Protein AF-A0A7J5U7M5-F1 (afdb_monomer_lite)

Radius of gyration: 15.61 Å; chains: 1; bounding box: 42×34×42 Å

pLDDT: mean 83.98, std 13.74, range [26.72, 96.62]

Structure (mmCIF, N/CA/C/O backbone):
data_AF-A0A7J5U7M5-F1
#
_entry.id   AF-A0A7J5U7M5-F1
#
loop_
_atom_site.group_PDB
_atom_site.id
_atom_site.type_symbol
_atom_site.label_atom_id
_atom_site.label_alt_id
_atom_site.label_comp_id
_atom_site.label_asym_id
_atom_site.label_entity_id
_atom_site.label_seq_id
_atom_site.pdbx_PDB_ins_code
_atom_site.Cartn_x
_atom_site.Cartn_y
_atom_site.Cartn_z
_atom_site.occupancy
_atom_site.B_iso_or_equiv
_atom_site.auth_seq_id
_atom_site.auth_comp_id
_atom_site.auth_asym_id
_atom_site.auth_atom_id
_atom_site.pdbx_PDB_model_num
ATOM 1 N N . MET A 1 1 ? -22.746 1.533 -3.892 1.00 26.72 1 MET A N 1
ATOM 2 C CA . MET A 1 1 ? -23.040 0.467 -2.914 1.00 26.72 1 MET A CA 1
ATOM 3 C C . MET A 1 1 ? -21.721 0.067 -2.278 1.00 26.72 1 MET A C 1
ATOM 5 O O . MET A 1 1 ? -20.844 -0.378 -3.001 1.00 26.72 1 MET A O 1
ATOM 9 N N . VAL A 1 2 ? -21.538 0.340 -0.984 1.00 31.39 2 VAL A N 1
ATOM 10 C CA . VAL A 1 2 ? -20.347 -0.061 -0.217 1.00 31.39 2 VAL A CA 1
ATOM 11 C C . VAL A 1 2 ? -20.746 -1.321 0.535 1.00 31.39 2 VAL A C 1
ATOM 13 O O . VAL A 1 2 ? -21.557 -1.248 1.452 1.00 31.39 2 VAL A O 1
ATOM 16 N N . GLN A 1 3 ? -20.252 -2.476 0.103 1.00 35.88 3 GLN A N 1
ATOM 17 C CA . GLN A 1 3 ? -20.462 -3.739 0.806 1.00 35.88 3 GLN A CA 1
ATOM 18 C C . GLN A 1 3 ? -19.099 -4.398 1.034 1.00 35.88 3 GLN A C 1
ATOM 20 O O . GLN A 1 3 ? -18.807 -5.456 0.500 1.00 35.88 3 GLN A O 1
ATOM 25 N N . GLY A 1 4 ? -18.245 -3.710 1.797 1.00 39.56 4 GLY A N 1
ATOM 26 C CA . GLY A 1 4 ? -17.082 -4.310 2.448 1.00 39.56 4 GLY A CA 1
ATOM 27 C C . GLY A 1 4 ? -17.469 -4.683 3.876 1.00 39.56 4 GLY A C 1
ATOM 28 O O . GLY A 1 4 ? -18.280 -3.981 4.486 1.00 39.56 4 GLY A O 1
ATOM 29 N N . ALA A 1 5 ? -16.938 -5.789 4.404 1.00 53.00 5 ALA A N 1
ATOM 30 C CA . ALA A 1 5 ? -17.128 -6.185 5.802 1.00 53.00 5 ALA A CA 1
ATOM 31 C C . ALA A 1 5 ? -16.950 -4.952 6.705 1.00 53.00 5 ALA A C 1
ATOM 33 O O . ALA A 1 5 ? -15.905 -4.311 6.629 1.00 53.00 5 ALA A O 1
ATOM 34 N N . ALA A 1 6 ? -17.983 -4.604 7.485 1.00 53.69 6 ALA A N 1
ATOM 35 C CA . ALA A 1 6 ? -18.372 -3.238 7.876 1.00 53.69 6 ALA A CA 1
ATOM 36 C C . ALA A 1 6 ? -17.322 -2.327 8.553 1.00 53.69 6 ALA A C 1
ATOM 38 O O . ALA A 1 6 ? -17.649 -1.195 8.886 1.00 53.69 6 ALA A O 1
ATOM 39 N N . ASN A 1 7 ? -16.076 -2.766 8.742 1.00 73.12 7 ASN A N 1
ATOM 40 C CA . ASN A 1 7 ? -15.012 -1.959 9.323 1.00 73.12 7 ASN A CA 1
ATOM 41 C C . ASN A 1 7 ? -13.647 -2.053 8.604 1.00 73.12 7 ASN A C 1
ATOM 43 O O . ASN A 1 7 ? -12.690 -1.473 9.106 1.00 73.12 7 ASN A O 1
ATOM 47 N N . VAL A 1 8 ? -13.515 -2.756 7.468 1.00 85.38 8 VAL A N 1
ATOM 48 C CA . VAL A 1 8 ? -12.270 -2.726 6.670 1.00 85.38 8 VAL A CA 1
ATOM 49 C C . VAL A 1 8 ? -12.327 -1.586 5.662 1.00 85.38 8 VAL A C 1
ATOM 51 O O . VAL A 1 8 ? -13.257 -1.500 4.861 1.00 85.38 8 VAL A O 1
ATOM 54 N N . LEU A 1 9 ? -11.313 -0.723 5.683 1.00 88.25 9 LEU A N 1
ATOM 55 C CA . LEU A 1 9 ? -11.196 0.411 4.772 1.00 88.25 9 LEU A CA 1
ATOM 56 C C . LEU A 1 9 ? -10.079 0.162 3.759 1.00 88.25 9 LEU A C 1
ATOM 58 O O . LEU A 1 9 ? -8.949 -0.129 4.138 1.00 88.25 9 LEU A O 1
ATOM 62 N N . GLN A 1 10 ? -10.373 0.367 2.477 1.00 91.00 10 GLN A N 1
ATOM 63 C CA . GLN A 1 10 ? -9.364 0.452 1.426 1.00 91.00 10 GLN A CA 1
ATOM 64 C C . GLN A 1 10 ? -9.211 1.900 0.965 1.00 91.00 10 GLN A C 1
ATOM 66 O O . GLN A 1 10 ? -10.169 2.525 0.512 1.00 91.00 10 GLN A O 1
ATOM 71 N N . ILE A 1 11 ? -7.986 2.412 1.022 1.00 91.94 11 ILE A N 1
ATOM 72 C CA . ILE A 1 11 ? -7.615 3.709 0.462 1.00 91.94 11 ILE A CA 1
ATOM 73 C C . ILE A 1 11 ? -6.750 3.449 -0.764 1.00 91.94 11 ILE A C 1
ATOM 75 O O . ILE A 1 11 ? -5.694 2.829 -0.652 1.00 91.94 11 ILE A O 1
ATOM 79 N N . THR A 1 12 ? -7.198 3.923 -1.925 1.00 93.94 12 THR A N 1
ATOM 80 C CA . THR A 1 12 ? -6.455 3.789 -3.184 1.00 93.94 12 THR A CA 1
ATOM 81 C C . THR A 1 12 ? -5.871 5.135 -3.583 1.00 93.94 12 THR A C 1
ATOM 83 O O . THR A 1 12 ? -6.588 6.126 -3.704 1.00 93.94 12 THR A O 1
ATOM 86 N N . TYR A 1 13 ? -4.565 5.157 -3.805 1.00 93.88 13 TYR A N 1
ATOM 87 C CA . TYR A 1 13 ? -3.826 6.286 -4.340 1.00 93.88 13 TYR A CA 1
ATOM 88 C C . TYR A 1 13 ? -3.528 6.029 -5.816 1.00 93.88 13 TYR A C 1
ATOM 90 O O . TYR A 1 13 ? -3.154 4.917 -6.197 1.00 93.88 13 TYR A O 1
ATOM 98 N N . SER A 1 14 ? -3.686 7.069 -6.635 1.00 93.25 14 SER A N 1
ATOM 99 C CA . SER A 1 14 ? -3.322 7.053 -8.053 1.00 93.25 14 SER A CA 1
ATOM 100 C C . SER A 1 14 ? -1.818 6.849 -8.255 1.00 93.25 14 SER A C 1
ATOM 102 O O . SER A 1 14 ? -1.042 6.943 -7.301 1.00 93.25 14 SER A O 1
ATOM 104 N N . ALA A 1 15 ? -1.414 6.658 -9.512 1.00 91.81 15 ALA A N 1
ATOM 105 C CA . ALA A 1 15 ? -0.016 6.513 -9.893 1.00 91.81 15 ALA A CA 1
ATOM 106 C C . ALA A 1 15 ? 0.869 7.635 -9.330 1.00 91.81 15 ALA A C 1
ATOM 108 O O . ALA A 1 15 ? 0.512 8.819 -9.413 1.00 91.81 15 ALA A O 1
ATOM 109 N N . ARG A 1 16 ? 2.008 7.256 -8.741 1.00 92.75 16 ARG A N 1
ATOM 110 C CA . ARG A 1 16 ? 2.997 8.172 -8.154 1.00 92.75 16 ARG A CA 1
ATOM 111 C C . ARG A 1 16 ? 4.405 7.578 -8.248 1.00 92.75 16 ARG A C 1
ATOM 113 O O . ARG A 1 16 ? 4.572 6.403 -7.927 1.00 92.75 16 ARG A O 1
ATOM 120 N N . PRO A 1 17 ? 5.422 8.375 -8.609 1.00 91.31 17 PRO A N 1
ATOM 121 C CA . PRO A 1 17 ? 6.804 7.937 -8.519 1.00 91.31 17 PRO A CA 1
ATOM 122 C C . PRO A 1 17 ? 7.298 7.986 -7.069 1.00 91.31 17 PRO A C 1
ATOM 124 O O . PRO A 1 17 ? 6.940 8.881 -6.300 1.00 91.31 17 PRO A O 1
ATOM 127 N N . HIS A 1 18 ? 8.189 7.067 -6.716 1.00 93.25 18 HIS A N 1
ATOM 128 C CA . HIS A 1 18 ? 9.009 7.144 -5.514 1.00 93.25 18 HIS A CA 1
ATOM 129 C C . HIS A 1 18 ? 10.454 7.445 -5.912 1.00 93.25 18 HIS A C 1
ATOM 131 O O . HIS A 1 18 ? 11.110 6.629 -6.556 1.00 93.25 18 HIS A O 1
ATOM 137 N N . THR A 1 19 ? 10.980 8.603 -5.506 1.00 89.94 19 THR A N 1
ATOM 138 C CA . THR A 1 19 ? 12.302 9.099 -5.942 1.00 89.94 19 THR A CA 1
ATOM 139 C C . THR A 1 19 ? 13.469 8.274 -5.397 1.00 89.94 19 THR A C 1
ATOM 141 O O . THR A 1 19 ? 14.536 8.236 -6.003 1.00 89.94 19 THR A O 1
ATOM 144 N N . GLY A 1 20 ? 13.264 7.612 -4.254 1.00 85.00 20 GLY A N 1
ATOM 145 C CA . GLY A 1 20 ? 14.266 6.776 -3.583 1.00 85.00 20 GLY A CA 1
ATOM 146 C C . GLY A 1 20 ? 15.113 7.523 -2.555 1.00 85.00 20 GLY A C 1
ATOM 147 O O . GLY A 1 20 ? 15.751 6.875 -1.731 1.00 85.00 20 GLY A O 1
ATOM 148 N N . ASN A 1 21 ? 15.075 8.858 -2.575 1.00 85.56 21 ASN A N 1
ATOM 149 C CA . ASN A 1 21 ? 15.807 9.722 -1.644 1.00 85.56 21 ASN A CA 1
ATOM 150 C C . ASN A 1 21 ? 14.910 10.306 -0.547 1.00 85.56 21 ASN A C 1
ATOM 152 O O . ASN A 1 21 ? 15.399 10.662 0.520 1.00 85.56 21 ASN A O 1
ATOM 156 N N . GLU A 1 22 ? 13.610 10.406 -0.815 1.00 90.00 22 GLU A N 1
ATOM 157 C CA . GLU A 1 22 ? 12.612 10.947 0.104 1.00 90.00 22 GLU A CA 1
ATOM 158 C C . GLU A 1 22 ? 11.530 9.901 0.364 1.00 90.00 22 GLU A C 1
ATOM 160 O O . GLU A 1 22 ? 11.214 9.094 -0.516 1.00 90.00 22 GLU A O 1
ATOM 165 N N . ASP A 1 23 ? 10.955 9.938 1.564 1.00 93.94 23 ASP A N 1
ATOM 166 C CA . ASP A 1 23 ? 9.819 9.094 1.917 1.00 93.94 23 ASP A CA 1
ATOM 167 C C . ASP A 1 23 ? 8.564 9.591 1.186 1.00 93.94 23 ASP A C 1
ATOM 169 O O . ASP A 1 23 ? 8.196 10.770 1.250 1.00 93.94 23 ASP A O 1
ATOM 173 N N . LEU A 1 24 ? 7.859 8.683 0.513 1.00 94.44 24 LEU A N 1
ATOM 174 C CA . LEU A 1 24 ? 6.606 9.007 -0.153 1.00 94.44 24 LEU A CA 1
ATOM 175 C C . LEU A 1 24 ? 5.484 9.124 0.883 1.00 94.44 24 LEU A C 1
ATOM 177 O O . LEU A 1 24 ? 5.010 8.131 1.438 1.00 94.44 24 LEU A O 1
ATOM 181 N N . ARG A 1 25 ? 5.026 10.357 1.114 1.00 93.62 25 ARG A N 1
ATOM 182 C CA . ARG A 1 25 ? 3.902 10.657 2.006 1.00 93.62 25 ARG A CA 1
ATOM 183 C C . ARG A 1 25 ? 2.555 10.350 1.344 1.00 93.62 25 ARG A C 1
ATOM 185 O O . ARG A 1 25 ? 2.180 10.962 0.342 1.00 93.62 25 ARG A O 1
ATOM 192 N N . LEU A 1 26 ? 1.786 9.473 1.977 1.00 92.75 26 LEU A N 1
ATOM 193 C CA . LEU A 1 26 ? 0.420 9.098 1.626 1.00 92.75 26 LEU A CA 1
ATOM 194 C C . LEU A 1 26 ? -0.540 9.658 2.678 1.00 92.75 26 LEU A C 1
ATOM 196 O O . LEU A 1 26 ? -0.802 9.051 3.716 1.00 92.75 26 LEU A O 1
ATOM 200 N N . THR A 1 27 ? -1.045 10.864 2.422 1.00 89.75 27 THR A N 1
ATOM 201 C CA . THR A 1 27 ? -2.040 11.515 3.285 1.00 89.75 27 THR A CA 1
ATOM 202 C C . THR A 1 27 ? -3.354 10.744 3.234 1.00 89.75 27 THR A C 1
ATOM 204 O O . THR A 1 27 ? -3.830 10.407 2.148 1.00 89.75 27 THR A O 1
ATOM 207 N N . PHE A 1 28 ? -3.963 10.458 4.382 1.00 86.94 28 PHE A N 1
ATOM 208 C CA . PHE A 1 28 ? -5.290 9.847 4.386 1.00 86.94 28 PHE A CA 1
ATOM 209 C C . PHE A 1 28 ? -6.340 10.868 3.918 1.00 86.94 28 PHE A C 1
ATOM 211 O O . PHE A 1 28 ? -6.285 12.028 4.330 1.00 86.94 28 PHE A O 1
ATOM 218 N N . PRO A 1 29 ? -7.283 10.492 3.035 1.00 83.75 29 PRO A N 1
ATOM 219 C CA . PRO A 1 29 ? -8.300 11.425 2.571 1.00 83.75 29 PRO A CA 1
ATOM 220 C C . PRO A 1 29 ? -9.206 11.814 3.739 1.00 83.75 29 PRO A C 1
ATOM 222 O O . PRO A 1 29 ? -9.539 10.967 4.558 1.00 83.75 29 PRO A O 1
ATOM 225 N N . ALA A 1 30 ? -9.667 13.066 3.798 1.00 75.75 30 ALA A N 1
ATOM 226 C CA . ALA A 1 30 ? -10.566 13.518 4.868 1.00 75.75 30 ALA A CA 1
ATOM 227 C C . ALA A 1 30 ? -11.861 12.678 4.960 1.00 75.75 30 ALA A C 1
ATOM 229 O O . ALA A 1 30 ? -12.459 12.558 6.026 1.00 75.75 30 ALA A O 1
ATOM 230 N N . SER A 1 31 ? -12.266 12.055 3.849 1.00 73.00 31 SER A N 1
ATOM 231 C CA . SER A 1 31 ? -13.411 11.149 3.760 1.00 73.00 31 SER A CA 1
ATOM 232 C C . SER A 1 31 ? -13.167 9.746 4.329 1.00 73.00 31 SER A C 1
ATOM 234 O O . SER A 1 31 ? -14.113 8.970 4.393 1.00 73.00 31 SER A O 1
ATOM 236 N N . SER A 1 32 ? -11.935 9.381 4.708 1.00 72.69 32 SER A N 1
ATOM 237 C CA . SER A 1 32 ? -11.645 8.074 5.322 1.00 72.69 32 SER A CA 1
ATOM 238 C C . SER A 1 32 ? -12.189 7.956 6.745 1.00 72.69 32 SER A C 1
ATOM 240 O O . SER A 1 32 ? -12.246 6.850 7.276 1.00 72.69 32 SER A O 1
ATOM 242 N N . SER A 1 33 ? -12.547 9.089 7.366 1.00 68.00 33 SER A N 1
ATOM 243 C CA . SER A 1 33 ? -12.976 9.194 8.765 1.00 68.00 33 SER A CA 1
ATOM 244 C C . SER A 1 33 ? -12.017 8.538 9.766 1.00 68.00 33 SER A C 1
ATOM 246 O O . SER A 1 33 ? -12.433 8.278 10.889 1.00 68.00 33 SER A O 1
ATOM 248 N N . LEU A 1 34 ? -10.751 8.304 9.386 1.00 77.50 34 LEU A N 1
ATOM 249 C CA . LEU A 1 34 ? -9.754 7.672 10.246 1.00 77.50 34 LEU A CA 1
ATOM 250 C C . LEU A 1 34 ? -9.408 8.591 11.419 1.00 77.50 34 LEU A C 1
ATOM 252 O O . LEU A 1 34 ? -8.715 9.598 11.263 1.00 77.50 34 LEU A O 1
ATOM 256 N N . THR A 1 35 ? -9.895 8.236 12.602 1.00 79.25 35 THR A N 1
ATOM 257 C CA . THR A 1 35 ? -9.512 8.882 13.858 1.00 79.25 35 THR A CA 1
ATOM 258 C C . THR A 1 35 ? -8.166 8.353 14.347 1.00 79.25 35 THR A C 1
ATOM 260 O O . THR A 1 35 ? -7.733 7.266 13.969 1.00 79.25 35 THR A O 1
ATOM 263 N N . PHE A 1 36 ? -7.512 9.102 15.234 1.00 78.06 36 PHE A N 1
ATOM 264 C CA . PHE A 1 36 ? -6.282 8.661 15.896 1.00 78.06 36 PHE A CA 1
ATOM 265 C C . PHE A 1 36 ? -6.441 7.271 16.541 1.00 78.06 36 PHE A C 1
ATOM 267 O O . PHE A 1 36 ? -5.673 6.360 16.245 1.00 78.06 36 PHE A O 1
ATOM 274 N N . ASP A 1 37 ? -7.511 7.076 17.318 1.00 80.31 37 ASP A N 1
ATOM 275 C CA . ASP A 1 37 ? -7.854 5.795 17.948 1.00 80.31 37 ASP A CA 1
ATOM 276 C C . ASP A 1 37 ? -8.004 4.649 16.939 1.00 80.31 37 ASP A C 1
ATOM 278 O O . ASP A 1 37 ? -7.597 3.520 17.212 1.00 80.31 37 ASP A O 1
ATOM 282 N N . GLN A 1 38 ? -8.592 4.921 15.769 1.00 82.69 38 GLN A N 1
ATOM 283 C CA . GLN A 1 38 ? -8.727 3.922 14.711 1.00 82.69 38 GLN A CA 1
ATOM 284 C C . GLN A 1 38 ? -7.377 3.574 14.090 1.00 82.69 38 GLN A C 1
ATOM 286 O O . GLN A 1 38 ? -7.150 2.407 13.788 1.00 82.69 38 GLN A O 1
ATOM 291 N N . ILE A 1 39 ? -6.479 4.547 13.922 1.00 84.81 39 ILE A N 1
ATOM 292 C CA . ILE A 1 39 ? -5.124 4.302 13.418 1.00 84.81 39 ILE A CA 1
ATOM 293 C C . ILE A 1 39 ? -4.335 3.454 14.425 1.00 84.81 39 ILE A C 1
ATOM 295 O O . ILE A 1 39 ? -3.735 2.458 14.037 1.00 84.81 39 ILE A O 1
ATOM 299 N N . GLU A 1 40 ? -4.372 3.780 15.717 1.00 84.31 40 GLU A N 1
ATOM 300 C CA . GLU A 1 40 ? -3.626 3.018 16.729 1.00 84.31 40 GLU A CA 1
ATOM 301 C C . GLU A 1 40 ? -4.152 1.591 16.936 1.00 84.31 40 GLU A C 1
ATOM 303 O O . GLU A 1 40 ? -3.383 0.679 17.237 1.00 84.31 40 GLU A O 1
ATOM 308 N N . LYS A 1 41 ? -5.462 1.374 16.766 1.00 85.69 41 LYS A N 1
ATOM 309 C CA . LYS A 1 41 ? -6.122 0.076 16.996 1.00 85.69 41 LYS A CA 1
ATOM 310 C C . LYS A 1 41 ? -6.398 -0.693 15.702 1.00 85.69 41 LYS A C 1
ATOM 312 O O . LYS A 1 41 ? -7.287 -1.547 15.682 1.00 85.69 41 LYS A O 1
ATOM 317 N N . SER A 1 42 ? -5.653 -0.418 14.633 1.00 87.38 42 SER A N 1
ATOM 318 C CA . SER A 1 42 ? -5.778 -1.125 13.355 1.00 87.38 42 SER A CA 1
ATOM 319 C C . SER A 1 42 ? -4.453 -1.697 12.870 1.00 87.38 42 SER A C 1
ATOM 321 O O . SER A 1 42 ? -3.379 -1.148 13.092 1.00 87.38 42 SER A O 1
ATOM 323 N N . SER A 1 43 ? -4.548 -2.802 12.142 1.00 88.50 43 SER A N 1
ATOM 324 C CA . SER A 1 43 ? -3.490 -3.277 11.263 1.00 88.50 43 SER A CA 1
ATOM 325 C C . SER A 1 43 ? -3.589 -2.559 9.919 1.00 88.50 43 SER A C 1
ATOM 327 O O . SER A 1 43 ? -4.679 -2.380 9.374 1.00 88.50 43 SER A O 1
ATOM 329 N N . PHE A 1 44 ? -2.441 -2.160 9.381 1.00 91.62 44 PHE A N 1
ATOM 330 C CA . PHE A 1 44 ? -2.325 -1.566 8.056 1.00 91.62 44 PHE A CA 1
ATOM 331 C C . PHE A 1 44 ? -1.597 -2.549 7.160 1.00 91.62 44 PHE A C 1
ATOM 333 O O . PHE A 1 44 ? -0.523 -3.008 7.529 1.00 91.62 44 PHE A O 1
ATOM 340 N N . ASN A 1 45 ? -2.151 -2.830 5.987 1.00 93.62 45 ASN A N 1
ATOM 341 C CA . ASN A 1 45 ? -1.482 -3.590 4.941 1.00 93.62 45 ASN A CA 1
ATOM 342 C C . ASN A 1 45 ? -1.320 -2.684 3.728 1.00 93.62 45 ASN A C 1
ATOM 344 O O . ASN A 1 45 ? -2.295 -2.096 3.252 1.00 93.62 45 ASN A O 1
ATOM 348 N N . VAL A 1 46 ? -0.088 -2.537 3.253 1.00 96.62 46 VAL A N 1
ATOM 349 C CA . VAL A 1 46 ? 0.233 -1.658 2.130 1.00 96.62 46 VAL A CA 1
ATOM 350 C C . VAL A 1 46 ? 0.587 -2.511 0.930 1.00 96.62 46 VAL A C 1
ATOM 352 O O . VAL A 1 46 ? 1.418 -3.410 1.022 1.00 96.62 46 VAL A O 1
ATOM 355 N N . TYR A 1 47 ? -0.028 -2.194 -0.200 1.00 96.31 47 TYR A N 1
ATOM 356 C CA . TYR A 1 47 ? 0.229 -2.833 -1.476 1.00 96.31 47 TYR A CA 1
ATOM 357 C C . TYR A 1 47 ? 0.520 -1.778 -2.514 1.00 96.31 47 TYR A C 1
ATOM 359 O O . TYR A 1 47 ? -0.120 -0.729 -2.554 1.00 96.31 47 TYR A O 1
ATOM 367 N N . VAL A 1 48 ? 1.459 -2.066 -3.389 1.00 95.94 48 VAL A N 1
ATOM 368 C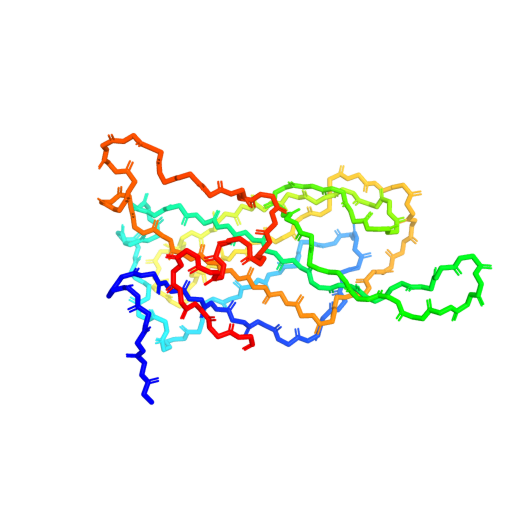 CA . VAL A 1 48 ? 1.822 -1.166 -4.469 1.00 95.94 48 VAL A CA 1
ATOM 369 C C . VAL A 1 48 ? 1.710 -1.940 -5.772 1.00 95.94 48 VAL A C 1
ATOM 371 O O . VAL A 1 48 ? 2.061 -3.117 -5.839 1.00 95.94 48 VAL A O 1
ATOM 374 N N . LYS A 1 49 ? 1.157 -1.297 -6.795 1.00 95.50 49 LYS A N 1
ATOM 375 C CA . LYS A 1 49 ? 1.007 -1.872 -8.125 1.00 95.50 49 LYS A CA 1
ATOM 376 C C . LYS A 1 49 ? 2.143 -1.407 -9.008 1.00 95.50 49 LYS A C 1
ATOM 378 O O . LYS A 1 49 ? 2.428 -0.210 -9.068 1.00 95.50 49 LYS A O 1
ATOM 383 N N . GLN A 1 50 ? 2.739 -2.347 -9.721 1.00 93.62 50 GLN A N 1
ATOM 384 C CA . GLN A 1 50 ? 3.762 -2.059 -10.710 1.00 93.62 50 GLN A CA 1
ATOM 385 C C . GLN A 1 50 ? 3.613 -2.905 -11.951 1.00 93.62 50 GLN A C 1
ATOM 387 O O . GLN A 1 50 ? 3.352 -4.104 -11.873 1.00 93.62 50 GLN A O 1
ATOM 392 N N . THR A 1 51 ? 3.873 -2.266 -13.084 1.00 92.56 51 THR A N 1
ATOM 393 C CA . THR A 1 51 ? 3.917 -2.894 -14.392 1.00 92.56 51 THR A CA 1
ATOM 394 C C . THR A 1 51 ? 5.359 -2.975 -14.861 1.00 92.56 51 THR A C 1
ATOM 396 O O . THR A 1 51 ? 5.991 -1.956 -15.140 1.00 92.56 51 THR A O 1
ATOM 399 N N . VAL A 1 52 ? 5.869 -4.196 -14.979 1.00 89.56 52 VAL A N 1
ATOM 400 C CA . VAL A 1 52 ? 7.221 -4.482 -15.471 1.00 89.56 52 VAL A CA 1
ATOM 401 C C . VAL A 1 52 ? 7.159 -5.281 -16.766 1.00 89.56 52 VAL A C 1
ATOM 403 O O . VAL A 1 52 ? 6.185 -5.987 -17.022 1.00 89.56 52 VAL A O 1
ATOM 406 N N . ALA A 1 53 ? 8.181 -5.143 -17.608 1.00 90.00 53 ALA A N 1
ATOM 407 C CA . ALA A 1 53 ? 8.326 -5.976 -18.795 1.00 90.00 53 ALA A CA 1
ATOM 408 C C . ALA A 1 53 ? 9.030 -7.290 -18.426 1.00 90.00 53 ALA A C 1
ATOM 410 O O . ALA A 1 53 ? 10.037 -7.261 -17.715 1.00 90.00 53 ALA A O 1
ATOM 411 N N . ASP A 1 54 ? 8.513 -8.422 -18.902 1.00 86.06 54 ASP A N 1
ATOM 412 C CA . ASP A 1 54 ? 9.206 -9.710 -18.813 1.00 86.06 54 ASP A CA 1
ATOM 413 C C . ASP A 1 54 ? 10.355 -9.818 -19.836 1.00 86.06 54 ASP A C 1
ATOM 415 O O . ASP A 1 54 ? 10.614 -8.904 -20.625 1.00 86.06 54 ASP A O 1
ATOM 419 N N . ALA A 1 55 ? 11.064 -10.951 -19.828 1.00 86.31 55 ALA A N 1
ATOM 420 C CA . ALA A 1 55 ? 12.181 -11.208 -20.742 1.00 86.31 55 ALA A CA 1
ATOM 421 C C . ALA A 1 55 ? 11.767 -11.242 -22.227 1.00 86.31 55 ALA A C 1
ATOM 423 O O . ALA A 1 55 ? 12.620 -11.130 -23.106 1.00 86.31 55 ALA A O 1
ATOM 424 N N . GLN A 1 56 ? 10.474 -11.398 -22.510 1.00 89.25 56 GLN A N 1
ATOM 425 C CA . GLN A 1 56 ? 9.881 -11.433 -23.842 1.00 89.25 56 GLN A CA 1
ATOM 426 C C . GLN A 1 56 ? 9.247 -10.084 -24.230 1.00 89.25 56 GLN A C 1
ATOM 428 O O . GLN A 1 56 ? 8.730 -9.948 -25.337 1.00 89.25 56 GLN A O 1
ATOM 433 N N . GLY A 1 57 ? 9.313 -9.075 -23.353 1.00 88.75 57 GLY A N 1
ATOM 434 C CA . GLY A 1 57 ? 8.767 -7.738 -23.573 1.00 88.75 57 GLY A CA 1
ATOM 435 C C . GLY A 1 57 ? 7.275 -7.589 -23.257 1.00 88.75 57 GLY A C 1
ATOM 436 O O . GLY A 1 57 ? 6.721 -6.512 -23.488 1.00 88.75 57 GLY A O 1
ATOM 437 N N . ASN A 1 58 ? 6.610 -8.612 -22.710 1.00 90.81 58 ASN A N 1
ATOM 438 C CA . ASN A 1 58 ? 5.217 -8.490 -22.281 1.00 90.81 58 ASN A CA 1
ATOM 439 C C . ASN A 1 58 ? 5.135 -7.661 -20.999 1.00 90.81 58 ASN A C 1
ATOM 441 O O . ASN A 1 58 ? 5.922 -7.841 -20.071 1.00 90.81 58 ASN A O 1
ATOM 445 N N . ARG A 1 59 ? 4.148 -6.764 -20.926 1.00 91.25 59 ARG A N 1
ATOM 446 C CA . ARG A 1 59 ? 3.901 -5.941 -19.738 1.00 91.25 59 ARG A CA 1
ATOM 447 C C . ARG A 1 59 ? 3.037 -6.714 -18.750 1.00 91.25 59 ARG A C 1
ATOM 449 O O . ARG A 1 59 ? 1.880 -7.002 -19.042 1.00 91.25 59 ARG A O 1
ATOM 456 N N . LEU A 1 60 ? 3.593 -7.007 -17.584 1.00 89.12 60 LEU A N 1
ATOM 457 C CA . LEU A 1 60 ? 2.927 -7.725 -16.506 1.00 89.12 60 LEU A CA 1
ATOM 458 C C . LEU A 1 60 ? 2.755 -6.791 -15.310 1.00 89.12 60 LEU A C 1
ATOM 460 O O . LEU A 1 60 ? 3.714 -6.152 -14.873 1.00 89.12 60 LEU A O 1
ATOM 464 N N . SER A 1 61 ? 1.528 -6.700 -14.800 1.00 91.00 61 SER A N 1
ATOM 465 C CA . SER A 1 61 ? 1.180 -5.849 -13.662 1.00 91.00 61 SER A CA 1
ATOM 466 C C . SER A 1 61 ? 0.953 -6.691 -12.414 1.00 91.00 61 SER A C 1
ATOM 468 O O . SER A 1 61 ? 0.152 -7.623 -12.440 1.00 91.00 61 SER A O 1
ATOM 470 N N . TYR A 1 62 ? 1.599 -6.320 -11.313 1.00 88.50 62 TYR A N 1
ATOM 471 C CA . TYR A 1 62 ? 1.522 -7.044 -10.046 1.00 88.50 62 TYR A CA 1
ATOM 472 C C . TYR A 1 62 ? 1.256 -6.104 -8.881 1.00 88.50 62 TYR A C 1
ATOM 474 O O . TYR A 1 62 ? 1.816 -5.008 -8.829 1.00 88.50 62 TYR A O 1
ATOM 482 N N . TRP A 1 63 ? 0.447 -6.565 -7.929 1.00 93.12 63 TRP A N 1
ATOM 483 C CA . TRP A 1 63 ? 0.408 -6.006 -6.584 1.00 93.12 63 TRP A CA 1
ATOM 484 C C . TRP A 1 63 ? 1.483 -6.674 -5.733 1.00 93.12 63 TRP A C 1
ATOM 486 O O . TRP A 1 63 ? 1.511 -7.897 -5.612 1.00 93.12 63 TRP A O 1
ATOM 496 N N . PHE A 1 64 ? 2.353 -5.878 -5.122 1.00 93.06 64 PHE A N 1
ATOM 497 C CA . PHE A 1 64 ? 3.332 -6.359 -4.154 1.00 93.06 64 PHE A CA 1
ATOM 498 C C . PHE A 1 64 ? 3.038 -5.786 -2.773 1.00 93.06 64 PHE A C 1
ATOM 500 O O . PHE A 1 64 ? 2.686 -4.613 -2.638 1.00 93.06 64 PHE A O 1
ATOM 507 N N . ALA A 1 65 ? 3.171 -6.625 -1.749 1.00 95.69 65 ALA A N 1
ATOM 508 C CA . ALA A 1 65 ? 3.028 -6.210 -0.363 1.00 95.69 65 ALA A CA 1
ATOM 509 C C . ALA A 1 65 ? 4.261 -5.430 0.113 1.00 95.69 65 ALA A C 1
ATOM 511 O O . ALA A 1 65 ? 5.398 -5.724 -0.263 1.00 95.69 65 ALA A O 1
ATOM 512 N N . VAL A 1 66 ? 4.024 -4.452 0.981 1.00 95.88 66 VAL A N 1
ATOM 513 C CA . VAL A 1 66 ? 5.042 -3.716 1.728 1.00 95.88 66 VAL A CA 1
ATOM 514 C C . VAL A 1 66 ? 4.799 -3.982 3.223 1.00 95.88 66 VAL A C 1
ATOM 516 O O . VAL A 1 66 ? 3.651 -3.876 3.654 1.00 95.88 66 VAL A O 1
ATOM 519 N N . PRO A 1 67 ? 5.829 -4.295 4.036 1.00 95.62 67 PRO A N 1
ATOM 520 C CA . PRO A 1 67 ? 7.241 -4.380 3.673 1.00 95.62 67 PRO A CA 1
ATOM 521 C C . PRO A 1 67 ? 7.544 -5.538 2.720 1.00 95.62 67 PRO A C 1
ATOM 523 O O . PRO A 1 67 ? 6.978 -6.621 2.840 1.00 95.62 67 PRO A O 1
ATOM 526 N N . GLY A 1 68 ? 8.442 -5.299 1.768 1.00 93.81 68 GLY A N 1
ATOM 527 C CA . GLY A 1 68 ? 8.734 -6.262 0.713 1.00 93.81 68 GLY A CA 1
ATOM 528 C C . GLY A 1 68 ? 9.610 -5.690 -0.393 1.00 93.81 68 GLY A C 1
ATOM 529 O O . GLY A 1 68 ? 9.929 -4.498 -0.404 1.00 93.81 68 GLY A O 1
ATOM 530 N N . GLN A 1 69 ? 10.020 -6.566 -1.307 1.00 92.75 69 GLN A N 1
ATOM 531 C CA . GLN A 1 69 ? 10.815 -6.219 -2.478 1.00 92.75 69 GLN A CA 1
ATOM 532 C C . GLN A 1 69 ? 9.910 -6.076 -3.702 1.00 92.75 69 GLN A C 1
ATOM 534 O O . GLN A 1 69 ? 9.025 -6.901 -3.928 1.00 92.75 69 GLN A O 1
ATOM 539 N N . THR A 1 70 ? 10.140 -5.036 -4.494 1.00 91.75 70 THR A N 1
ATOM 540 C CA . THR A 1 70 ? 9.411 -4.792 -5.737 1.00 91.75 70 THR A CA 1
ATOM 541 C C . THR A 1 70 ? 9.969 -5.646 -6.876 1.00 91.75 70 THR A C 1
ATOM 543 O O . THR A 1 70 ? 11.123 -6.083 -6.807 1.00 91.75 70 THR A O 1
ATOM 546 N N . PRO A 1 71 ? 9.215 -5.859 -7.970 1.00 88.38 71 PRO A N 1
ATOM 547 C CA . PRO A 1 71 ? 9.715 -6.587 -9.136 1.00 88.38 71 PRO A CA 1
ATOM 548 C C . PRO A 1 71 ? 10.984 -5.995 -9.773 1.00 88.38 71 PRO A C 1
ATOM 550 O O . PRO A 1 71 ? 11.734 -6.720 -10.421 1.00 88.38 71 PRO A O 1
ATOM 553 N N . VAL A 1 72 ? 11.259 -4.697 -9.588 1.00 87.44 72 VAL A N 1
ATOM 554 C CA . VAL A 1 72 ? 12.504 -4.063 -10.073 1.00 87.44 72 VAL A CA 1
ATOM 555 C C . VAL A 1 72 ? 13.669 -4.171 -9.084 1.00 87.44 72 VAL A C 1
ATOM 557 O O . VAL A 1 72 ? 14.771 -3.706 -9.377 1.00 87.44 72 VAL A O 1
ATOM 560 N N . GLY A 1 73 ? 13.438 -4.801 -7.933 1.00 88.75 73 GLY A N 1
ATOM 561 C CA . GLY A 1 73 ? 14.462 -5.236 -6.997 1.00 88.75 73 GLY A CA 1
ATOM 562 C C . GLY A 1 73 ? 14.641 -4.351 -5.769 1.00 88.75 73 GLY A C 1
ATOM 563 O O . GLY A 1 73 ? 15.365 -4.763 -4.872 1.00 88.75 73 GLY A O 1
ATOM 564 N N . ASN A 1 74 ? 14.004 -3.185 -5.665 1.00 92.81 74 ASN A N 1
ATOM 565 C CA . ASN A 1 74 ? 14.136 -2.327 -4.483 1.00 92.81 74 ASN A CA 1
ATOM 566 C C . ASN A 1 74 ? 13.270 -2.829 -3.325 1.00 92.81 74 ASN A C 1
ATOM 568 O O . ASN A 1 74 ? 12.201 -3.386 -3.545 1.00 92.81 74 ASN A O 1
ATOM 572 N N . ALA A 1 75 ? 13.713 -2.618 -2.085 1.00 94.38 75 ALA A N 1
ATOM 573 C CA . ALA A 1 75 ? 12.937 -2.988 -0.902 1.00 94.38 75 ALA A CA 1
ATOM 574 C C . ALA A 1 75 ? 12.296 -1.758 -0.264 1.00 94.38 75 ALA A C 1
ATOM 576 O O . ALA A 1 75 ? 12.913 -0.691 -0.189 1.00 94.38 75 ALA A O 1
ATOM 577 N N . TYR A 1 76 ? 11.068 -1.930 0.214 1.00 95.50 76 TYR A N 1
ATOM 578 C CA . TYR A 1 76 ? 10.286 -0.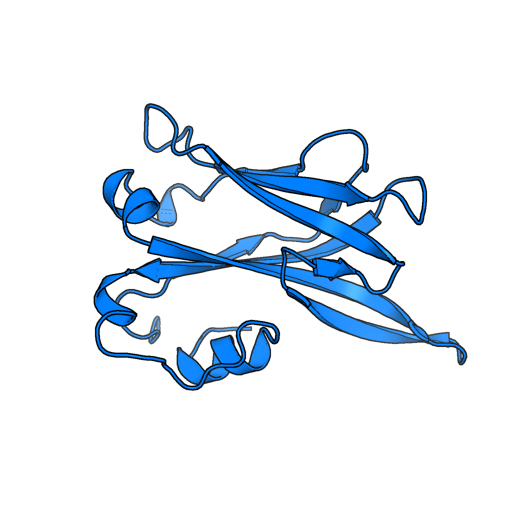888 0.858 1.00 95.50 76 TYR A CA 1
ATOM 579 C C . TYR A 1 76 ? 9.783 -1.339 2.224 1.00 95.50 76 TYR A C 1
ATOM 581 O O . TYR A 1 76 ? 9.565 -2.521 2.481 1.00 95.50 76 TYR A O 1
ATOM 589 N N . SER A 1 77 ? 9.574 -0.357 3.089 1.00 96.56 77 SER A N 1
ATOM 590 C CA . SER A 1 77 ? 8.870 -0.451 4.362 1.00 96.56 77 SER A CA 1
ATOM 591 C C . SER A 1 77 ? 7.905 0.728 4.463 1.00 96.56 77 SER A C 1
ATOM 593 O O . SER A 1 77 ? 7.978 1.664 3.665 1.00 96.56 77 SER A O 1
ATOM 595 N N . TYR A 1 78 ? 7.012 0.712 5.443 1.00 95.81 78 TYR A N 1
ATOM 596 C CA . TYR A 1 78 ? 6.208 1.876 5.773 1.00 95.81 78 TYR A CA 1
ATOM 597 C C . TYR A 1 78 ? 6.198 2.142 7.272 1.00 95.81 78 TYR A C 1
ATOM 599 O O . TYR A 1 78 ? 6.420 1.251 8.091 1.00 95.81 78 TYR A O 1
ATOM 607 N N . TYR A 1 79 ? 5.901 3.386 7.620 1.00 93.88 79 TYR A N 1
ATOM 608 C CA . TYR A 1 79 ? 5.573 3.783 8.979 1.00 93.88 79 TYR A CA 1
ATOM 609 C C . TYR A 1 79 ? 4.403 4.761 8.964 1.00 93.88 79 TYR A C 1
ATOM 611 O O . TYR A 1 79 ? 4.116 5.417 7.961 1.00 93.88 79 TYR A O 1
ATOM 619 N N . LEU A 1 80 ? 3.695 4.829 10.083 1.00 90.94 80 LEU A N 1
ATOM 620 C CA . LEU A 1 80 ? 2.558 5.716 10.267 1.00 90.94 80 LEU A CA 1
ATOM 621 C C . LEU A 1 80 ? 2.997 6.905 11.106 1.00 90.94 80 LEU A C 1
ATOM 623 O O . LEU A 1 80 ? 3.643 6.741 12.139 1.00 90.94 80 LEU A O 1
ATOM 627 N N . PHE A 1 81 ? 2.601 8.095 10.681 1.00 86.06 81 PHE A N 1
ATOM 628 C CA . PHE A 1 81 ? 2.587 9.258 11.546 1.00 86.06 81 PHE A CA 1
ATOM 629 C C . PHE A 1 81 ? 1.123 9.577 11.835 1.00 86.06 81 PHE A C 1
ATOM 631 O O . PHE A 1 81 ? 0.423 10.029 10.929 1.00 86.06 81 PHE A O 1
ATOM 638 N N . PRO A 1 82 ? 0.622 9.320 13.052 1.00 70.81 82 PRO A N 1
ATOM 639 C CA . PRO A 1 82 ? -0.789 9.524 13.363 1.00 70.81 82 PRO A CA 1
ATOM 640 C C . PRO A 1 82 ? -1.151 11.015 13.465 1.00 70.81 82 PRO A C 1
ATOM 642 O O . PRO A 1 82 ? -2.317 11.373 13.322 1.00 70.81 82 PRO A O 1
ATOM 645 N N . GLY A 1 83 ? -0.153 11.893 13.629 1.00 68.56 83 GLY A N 1
ATOM 646 C CA . GLY A 1 83 ? -0.358 13.332 13.737 1.00 68.56 83 GLY A CA 1
ATOM 647 C C . GLY A 1 83 ? -1.016 13.757 15.055 1.00 68.56 83 GLY A C 1
ATOM 648 O O . GLY A 1 83 ? -1.593 12.948 15.772 1.00 68.56 83 GLY A O 1
ATOM 649 N N . ASN A 1 84 ? -0.942 15.051 15.377 1.00 61.31 84 ASN A N 1
ATOM 650 C CA . ASN A 1 84 ? -1.613 15.615 16.562 1.00 61.31 84 ASN A CA 1
ATOM 651 C C . ASN A 1 84 ? -3.046 16.097 16.246 1.00 61.31 84 ASN A C 1
ATOM 653 O O . ASN A 1 84 ? -3.777 16.522 17.137 1.00 61.31 84 ASN A O 1
ATOM 657 N N . SER A 1 85 ? -3.449 16.062 14.970 1.00 57.16 85 SER A N 1
ATOM 658 C CA . SER A 1 85 ? -4.795 16.382 14.476 1.00 57.16 85 SER A CA 1
ATOM 659 C C . SER A 1 85 ? -5.124 15.530 13.242 1.00 57.16 85 SER A C 1
ATOM 661 O O . SER A 1 85 ? -4.224 15.184 12.475 1.00 57.16 85 SER A O 1
ATOM 663 N N . GLY A 1 86 ? -6.401 15.197 13.013 1.00 53.12 86 GLY A N 1
ATOM 664 C CA . GLY A 1 86 ? -6.822 14.224 11.984 1.00 53.12 86 GLY A CA 1
ATOM 665 C C . GLY A 1 86 ? -6.388 14.527 10.539 1.00 53.12 86 GLY A C 1
ATOM 666 O O . GLY A 1 86 ? -6.323 13.617 9.723 1.00 53.12 86 GLY A O 1
ATOM 667 N N . LEU A 1 87 ? -6.018 15.774 10.217 1.00 56.78 87 LEU A N 1
ATOM 668 C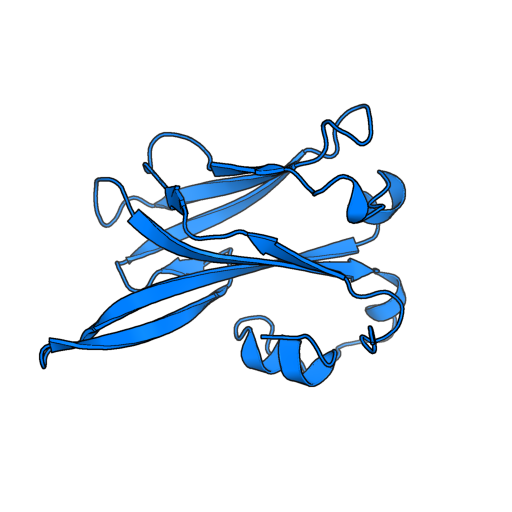 CA . LEU A 1 87 ? -5.494 16.167 8.895 1.00 56.78 87 LEU A CA 1
ATOM 669 C C . LEU A 1 87 ? -3.971 15.988 8.745 1.00 56.78 87 LEU A C 1
ATOM 671 O O . LEU A 1 87 ? -3.431 16.146 7.650 1.00 56.78 87 LEU A O 1
ATOM 675 N N . SER A 1 88 ? -3.262 15.682 9.834 1.00 70.38 88 SER A N 1
ATOM 676 C CA . SER A 1 88 ? -1.810 15.455 9.831 1.00 70.38 88 SER A CA 1
ATOM 677 C C . SER A 1 88 ? -1.425 13.975 9.762 1.00 70.38 88 SER A C 1
ATOM 679 O O . SER A 1 88 ? -0.263 13.676 9.479 1.00 70.38 88 SER A O 1
ATOM 681 N N . ALA A 1 89 ? -2.393 13.070 9.936 1.00 82.44 89 ALA A N 1
ATOM 682 C CA . ALA A 1 89 ? -2.177 11.638 9.830 1.00 82.44 89 ALA A CA 1
ATOM 683 C C . ALA A 1 89 ? -1.768 11.233 8.403 1.00 82.44 89 ALA A C 1
ATOM 685 O O . ALA A 1 89 ? -2.429 11.585 7.420 1.00 82.44 89 ALA A O 1
ATOM 686 N N . ALA A 1 90 ? -0.678 10.483 8.276 1.00 89.38 90 ALA A N 1
ATOM 687 C CA . ALA A 1 90 ? -0.220 9.962 6.997 1.00 89.38 90 ALA A CA 1
ATOM 688 C C . ALA A 1 90 ? 0.563 8.660 7.167 1.00 89.38 90 ALA A C 1
ATOM 690 O O . ALA A 1 90 ? 1.206 8.421 8.191 1.00 89.38 90 ALA A O 1
ATOM 691 N N . LEU A 1 91 ? 0.542 7.847 6.116 1.00 93.56 91 LEU A N 1
ATOM 692 C CA . LEU A 1 91 ? 1.458 6.731 5.951 1.00 93.56 91 LEU A CA 1
ATOM 693 C C . LEU A 1 91 ? 2.648 7.195 5.115 1.00 93.56 91 LEU A C 1
ATOM 695 O O . LEU A 1 91 ? 2.476 7.848 4.090 1.00 93.56 91 LEU A O 1
ATOM 699 N N . PHE A 1 92 ? 3.852 6.864 5.548 1.00 94.94 92 PHE A N 1
ATOM 700 C CA . PHE A 1 92 ? 5.080 7.156 4.827 1.00 94.94 92 PHE A CA 1
ATOM 701 C C . PHE A 1 92 ? 5.634 5.853 4.291 1.00 94.94 92 PHE A C 1
ATOM 703 O O . PHE A 1 92 ? 5.917 4.930 5.054 1.00 94.94 92 PHE A O 1
ATOM 710 N N . LEU A 1 93 ? 5.764 5.777 2.973 1.00 96.31 93 LEU A N 1
ATOM 711 C CA . LEU A 1 93 ? 6.422 4.675 2.300 1.00 96.31 93 LEU A CA 1
ATOM 712 C C . LEU A 1 93 ? 7.900 5.033 2.140 1.00 96.31 93 LEU A C 1
ATOM 714 O O . LEU A 1 93 ? 8.228 6.079 1.589 1.00 96.31 93 LEU A O 1
ATOM 718 N N . LYS A 1 94 ? 8.781 4.167 2.635 1.00 95.38 94 LYS A N 1
ATOM 719 C CA . LYS A 1 94 ? 10.226 4.383 2.676 1.00 95.38 94 LYS A CA 1
ATOM 720 C C . LYS A 1 94 ? 10.940 3.282 1.918 1.00 95.38 94 LYS A C 1
ATOM 722 O O . LYS A 1 94 ? 10.759 2.101 2.219 1.00 95.38 94 LYS A O 1
ATOM 727 N N . ARG A 1 95 ? 11.818 3.658 0.989 1.00 94.75 95 ARG A N 1
ATOM 728 C CA . ARG A 1 95 ? 12.761 2.710 0.389 1.00 94.75 95 ARG A CA 1
ATOM 729 C C . ARG A 1 95 ? 13.843 2.360 1.413 1.00 94.75 95 ARG A C 1
ATOM 731 O O . ARG A 1 95 ? 14.513 3.240 1.948 1.00 94.75 95 ARG A O 1
ATOM 738 N N . THR A 1 96 ? 14.006 1.076 1.705 1.00 93.44 96 THR A N 1
ATOM 739 C CA . THR A 1 96 ? 14.978 0.563 2.685 1.00 93.44 96 THR A CA 1
ATOM 740 C C . THR A 1 96 ? 16.212 -0.041 2.029 1.00 93.44 96 THR A C 1
ATOM 742 O O . THR A 1 96 ? 17.253 -0.152 2.674 1.00 93.44 96 THR A O 1
ATOM 745 N N . THR A 1 97 ? 16.136 -0.420 0.751 1.00 89.25 97 THR A N 1
ATOM 746 C CA . THR A 1 97 ? 17.294 -0.918 0.001 1.00 89.25 97 THR A CA 1
ATOM 747 C C . THR A 1 97 ? 17.273 -0.424 -1.440 1.00 89.25 97 THR A C 1
ATOM 749 O O . THR A 1 97 ? 16.250 -0.506 -2.117 1.00 89.25 97 THR A O 1
ATOM 752 N N . ASN A 1 98 ? 18.426 0.074 -1.894 1.00 80.12 98 ASN A N 1
ATOM 753 C CA . ASN A 1 98 ? 18.658 0.633 -3.225 1.00 80.12 98 ASN A CA 1
ATOM 754 C C . ASN A 1 98 ? 19.411 -0.371 -4.109 1.00 80.12 98 ASN A C 1
ATOM 756 O O . ASN A 1 98 ? 20.586 -0.173 -4.412 1.00 80.12 98 ASN A O 1
ATOM 760 N N . PHE A 1 99 ? 18.751 -1.455 -4.515 1.00 82.69 99 PHE A N 1
ATOM 761 C CA . PHE A 1 99 ? 19.334 -2.370 -5.504 1.00 82.69 99 PHE A CA 1
ATOM 762 C C . PHE A 1 99 ? 19.367 -1.739 -6.901 1.00 82.69 99 PHE A C 1
ATOM 764 O O . PHE A 1 99 ? 20.276 -2.012 -7.683 1.00 82.69 99 PHE A O 1
ATOM 771 N N . ARG A 1 100 ? 18.410 -0.850 -7.198 1.00 82.88 100 ARG A N 1
ATOM 772 C CA . ARG A 1 100 ? 18.367 -0.049 -8.420 1.00 82.88 100 ARG A CA 1
ATOM 773 C C . ARG A 1 100 ? 18.196 1.428 -8.077 1.00 82.88 100 ARG A C 1
ATOM 775 O O . ARG A 1 100 ? 17.215 1.824 -7.448 1.00 82.88 100 ARG A O 1
ATOM 782 N N . LEU A 1 101 ? 19.164 2.238 -8.504 1.00 84.25 101 LEU A N 1
ATOM 783 C CA . LEU A 1 101 ? 19.160 3.682 -8.278 1.00 84.25 101 LEU A CA 1
ATOM 784 C C . LEU A 1 101 ? 18.104 4.386 -9.137 1.00 84.25 101 LEU A C 1
ATOM 786 O O . LEU A 1 101 ? 17.813 3.966 -10.257 1.00 84.25 101 LEU A O 1
ATOM 790 N N . GLY A 1 102 ? 17.599 5.502 -8.612 1.00 86.88 102 GLY A N 1
ATOM 791 C CA . GLY A 1 102 ? 16.670 6.392 -9.300 1.00 86.88 102 GLY A CA 1
ATOM 792 C C . GLY A 1 102 ? 15.197 6.196 -8.925 1.00 86.88 102 GLY A C 1
ATOM 793 O O . GLY A 1 102 ? 14.869 5.375 -8.052 1.00 86.88 102 GLY A O 1
ATOM 794 N N . PRO A 1 103 ? 14.318 6.989 -9.566 1.00 88.75 103 PRO A N 1
ATOM 795 C CA . PRO A 1 103 ? 12.886 6.918 -9.355 1.00 88.75 103 PRO A CA 1
ATOM 796 C C . PRO A 1 103 ? 12.322 5.567 -9.768 1.00 88.75 103 PRO A C 1
ATOM 798 O O . PRO A 1 103 ? 12.815 4.905 -10.681 1.00 88.75 103 PRO A O 1
ATOM 801 N N . GLU A 1 104 ? 11.261 5.182 -9.085 1.00 91.62 104 GLU A N 1
ATOM 802 C CA . GLU A 1 104 ? 10.513 3.976 -9.369 1.00 91.62 104 GLU A CA 1
ATOM 803 C C . GLU A 1 104 ? 9.032 4.320 -9.428 1.00 91.62 104 GLU A C 1
ATOM 805 O O . GLU A 1 104 ? 8.488 4.900 -8.487 1.00 91.62 104 GLU A O 1
ATOM 810 N N . ASP A 1 105 ? 8.402 4.004 -10.555 1.00 92.12 105 ASP A N 1
ATOM 811 C CA . ASP A 1 105 ? 7.007 4.339 -10.795 1.00 92.12 105 ASP A CA 1
ATOM 812 C C . ASP A 1 105 ? 6.096 3.293 -10.165 1.00 92.12 105 ASP A C 1
ATOM 814 O O . ASP A 1 105 ? 6.304 2.087 -10.323 1.00 92.12 105 ASP A O 1
ATOM 818 N N . PHE A 1 106 ? 5.077 3.765 -9.454 1.00 95.19 106 PHE A N 1
ATOM 819 C CA . PHE A 1 106 ? 3.983 2.945 -8.958 1.00 95.19 106 PHE A CA 1
ATOM 820 C C . PHE A 1 106 ? 2.716 3.301 -9.723 1.00 95.19 106 PHE A C 1
ATOM 822 O O . PHE A 1 106 ? 2.336 4.471 -9.773 1.00 95.19 106 PHE A O 1
ATOM 829 N N . ASP A 1 107 ? 2.043 2.298 -10.286 1.00 95.38 107 ASP A N 1
ATOM 830 C CA . ASP A 1 107 ? 0.799 2.476 -11.044 1.00 95.38 107 ASP A CA 1
ATOM 831 C C . ASP A 1 107 ? -0.373 2.830 -10.119 1.00 95.38 107 ASP A C 1
ATOM 833 O O . ASP A 1 107 ? -1.289 3.562 -10.492 1.00 95.38 107 ASP A O 1
ATOM 837 N N . ALA A 1 108 ? -0.349 2.292 -8.900 1.00 95.75 108 ALA A N 1
ATOM 838 C CA . ALA A 1 108 ? -1.308 2.565 -7.842 1.00 95.75 108 ALA A CA 1
ATOM 839 C C . ALA A 1 108 ? -0.736 2.118 -6.493 1.00 95.75 108 ALA A C 1
ATOM 841 O O . ALA A 1 108 ? 0.171 1.288 -6.431 1.00 95.75 108 ALA A O 1
ATOM 842 N N . ILE A 1 109 ? -1.292 2.636 -5.402 1.00 96.19 109 ILE A N 1
ATOM 843 C CA . ILE A 1 109 ? -0.972 2.181 -4.045 1.00 96.19 109 ILE A CA 1
ATOM 844 C C . ILE A 1 109 ? -2.284 1.948 -3.307 1.00 96.19 109 ILE A C 1
ATOM 846 O O . ILE A 1 109 ? -3.176 2.792 -3.354 1.00 96.19 109 ILE A O 1
ATOM 850 N N . ARG A 1 110 ? -2.409 0.820 -2.614 1.00 95.56 110 ARG A N 1
ATOM 851 C CA . ARG A 1 110 ? -3.544 0.496 -1.752 1.00 95.56 110 ARG A CA 1
ATOM 852 C C . ARG A 1 110 ? -3.077 0.384 -0.316 1.00 95.56 110 ARG A C 1
ATOM 854 O O . ARG A 1 110 ? -2.119 -0.321 -0.016 1.00 95.56 110 ARG A O 1
ATOM 861 N N . VAL A 1 111 ? -3.785 1.061 0.572 1.00 94.25 111 VAL A N 1
ATOM 862 C CA . VAL A 1 111 ? -3.642 0.900 2.016 1.00 94.25 111 VAL A CA 1
ATOM 863 C C . VAL A 1 111 ? -4.936 0.289 2.528 1.00 94.25 111 VAL A C 1
ATOM 865 O O . VAL A 1 111 ? -5.999 0.897 2.406 1.00 94.25 111 VAL A O 1
ATOM 868 N N . VAL A 1 112 ? -4.845 -0.923 3.066 1.00 92.25 112 VAL A N 1
ATOM 869 C CA . VAL A 1 112 ? -5.964 -1.648 3.668 1.00 92.25 112 VAL A CA 1
ATOM 870 C C . VAL A 1 112 ? -5.849 -1.531 5.182 1.00 92.25 112 VAL A C 1
ATOM 872 O O . VAL A 1 112 ? -4.870 -1.985 5.773 1.00 92.25 112 VAL A O 1
ATOM 875 N N . VAL A 1 113 ? -6.845 -0.907 5.802 1.00 90.62 113 VAL A N 1
ATOM 876 C CA . VAL A 1 113 ? -6.929 -0.681 7.246 1.00 90.62 113 VAL A CA 1
ATOM 877 C C . VAL A 1 113 ? -7.918 -1.674 7.837 1.00 90.62 113 VAL A C 1
ATOM 879 O O . VAL A 1 113 ? -9.082 -1.714 7.437 1.00 90.62 113 VAL A O 1
ATOM 882 N N . ILE A 1 1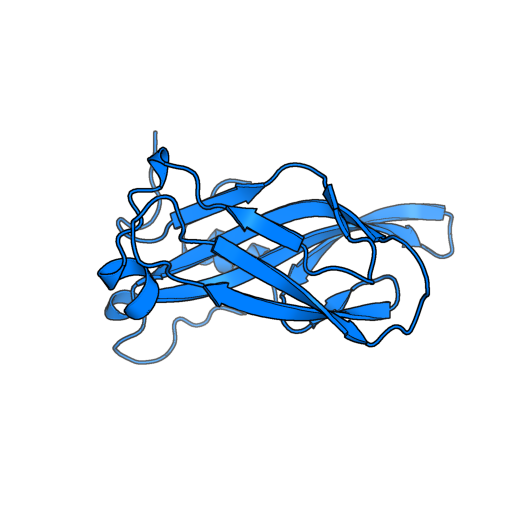14 ? -7.442 -2.483 8.778 1.00 87.81 114 ILE A N 1
ATOM 883 C CA . ILE A 1 114 ? -8.190 -3.585 9.381 1.00 87.81 114 ILE A CA 1
ATOM 884 C C . ILE A 1 114 ? -8.206 -3.382 10.892 1.00 87.81 114 ILE A C 1
ATOM 886 O O . ILE A 1 114 ? -7.161 -3.513 11.531 1.00 87.81 114 ILE A O 1
ATOM 890 N N . PRO A 1 115 ? -9.368 -3.098 11.492 1.00 85.94 115 PRO A N 1
ATOM 891 C CA . PRO A 1 115 ? -9.484 -2.958 12.933 1.00 85.94 115 PRO A CA 1
ATOM 892 C C . PRO A 1 115 ? -9.027 -4.215 13.658 1.00 85.94 115 PRO A C 1
ATOM 894 O O . PRO A 1 115 ? -9.361 -5.335 13.262 1.00 85.94 115 PRO A O 1
ATOM 897 N N . ALA A 1 116 ? -8.322 -4.030 14.772 1.00 81.50 116 ALA A N 1
ATOM 898 C CA . ALA A 1 116 ? -7.819 -5.128 15.584 1.00 81.50 116 ALA A CA 1
ATOM 899 C C . ALA A 1 116 ? -8.938 -6.066 16.058 1.00 81.50 116 ALA A C 1
ATOM 901 O O . ALA A 1 116 ? -8.700 -7.261 16.194 1.00 81.50 116 ALA A O 1
ATOM 902 N N . SER A 1 117 ? -10.167 -5.564 16.236 1.00 78.94 117 SER A N 1
ATOM 903 C CA . SER A 1 117 ? -11.342 -6.369 16.600 1.00 78.94 117 SER A CA 1
ATOM 904 C C . SER A 1 117 ? -11.667 -7.479 15.596 1.00 78.94 117 SER A C 1
ATOM 906 O O . SER A 1 117 ? -12.192 -8.510 16.001 1.00 78.94 117 SER A O 1
ATOM 908 N N . LEU A 1 118 ? -11.318 -7.312 14.315 1.00 77.94 118 LEU A N 1
ATOM 909 C CA . LEU A 1 118 ? -11.472 -8.347 13.284 1.00 77.94 118 LEU A CA 1
ATOM 910 C C . LEU A 1 118 ? -10.330 -9.375 13.292 1.00 77.94 118 LEU A C 1
ATOM 912 O O . LEU A 1 118 ? -10.401 -10.384 12.596 1.00 77.94 118 LEU A O 1
ATOM 916 N N . LEU A 1 119 ? -9.274 -9.119 14.067 1.00 72.88 119 LEU A N 1
ATOM 917 C CA . LEU A 1 119 ? -8.088 -9.968 14.182 1.00 72.88 119 LEU A CA 1
ATOM 918 C C . LEU A 1 119 ? -8.061 -10.771 15.498 1.00 72.88 119 LEU A C 1
ATOM 920 O O . LEU A 1 119 ? -7.241 -11.682 15.641 1.00 72.88 119 LEU A O 1
ATOM 924 N N . VAL A 1 120 ? -8.952 -10.474 16.456 1.00 57.78 120 VAL A N 1
ATOM 925 C CA . VAL A 1 120 ? -9.044 -11.190 17.741 1.00 57.78 120 VAL A CA 1
ATOM 926 C C . VAL A 1 120 ? -9.746 -12.539 17.546 1.00 57.78 120 VAL A C 1
ATOM 928 O O . VAL A 1 120 ? -10.902 -12.585 17.143 1.00 57.78 120 VAL A O 1
ATOM 931 N N . GLY A 1 121 ? -9.055 -13.641 17.859 1.00 55.25 121 GLY A N 1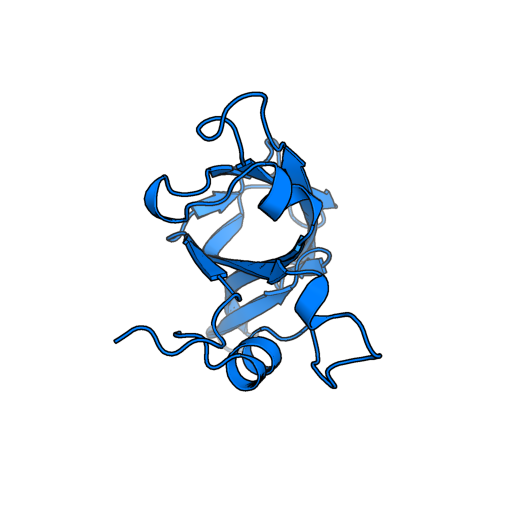
ATOM 932 C CA . GLY A 1 121 ? -9.607 -15.008 17.802 1.00 55.25 121 GLY A CA 1
ATOM 933 C C . GLY A 1 121 ? -8.779 -16.016 17.000 1.00 55.25 121 GLY A C 1
ATOM 934 O O . GLY A 1 121 ? -9.033 -17.211 17.087 1.00 55.25 121 GLY A O 1
ATOM 935 N N . GLY A 1 122 ? -7.742 -15.560 16.291 1.00 50.16 122 GLY A N 1
ATOM 936 C CA . GLY A 1 122 ? -6.777 -16.441 15.633 1.00 50.16 122 GLY A CA 1
ATOM 937 C C . GLY A 1 122 ? -7.060 -16.650 14.147 1.00 50.16 122 GLY A C 1
ATOM 938 O O . GLY A 1 122 ? -7.861 -17.489 13.762 1.00 50.16 122 GLY A O 1
ATOM 939 N N . ARG A 1 123 ? -6.294 -15.906 13.339 1.00 56.09 123 ARG A N 1
ATOM 940 C CA . ARG A 1 123 ? -5.980 -16.121 11.917 1.00 56.09 123 ARG A CA 1
ATOM 941 C C . ARG A 1 123 ? -7.188 -16.323 11.000 1.00 56.09 123 ARG A C 1
ATOM 943 O O . ARG A 1 123 ? -7.573 -17.444 10.684 1.00 56.09 123 ARG A O 1
ATOM 950 N N . LEU A 1 124 ? -7.651 -15.221 10.410 1.00 65.38 124 LEU A N 1
ATOM 951 C CA . LEU A 1 124 ? -8.178 -15.313 9.051 1.00 65.38 124 LEU A CA 1
ATOM 952 C C . LEU A 1 124 ? -7.093 -15.985 8.191 1.00 65.38 124 LEU A C 1
ATOM 954 O O . LEU A 1 124 ? -5.940 -15.543 8.199 1.00 65.38 124 LEU A O 1
ATOM 958 N N . ALA A 1 125 ? -7.440 -17.086 7.522 1.00 73.38 125 ALA A N 1
ATOM 959 C CA . ALA A 1 125 ? -6.550 -17.822 6.625 1.00 73.38 125 ALA A CA 1
ATOM 960 C C . ALA A 1 125 ? -6.365 -17.032 5.319 1.00 73.38 125 ALA A C 1
ATOM 962 O O . ALA A 1 125 ? -6.836 -17.424 4.256 1.00 73.38 125 ALA A O 1
ATOM 963 N N . VAL A 1 126 ? -5.733 -15.868 5.443 1.00 82.19 126 VAL A N 1
ATOM 964 C CA . VAL A 1 126 ? -5.517 -14.890 4.380 1.00 82.19 126 VAL A CA 1
ATOM 965 C C . VAL A 1 126 ? -4.023 -14.782 4.149 1.00 82.19 126 VAL A C 1
ATOM 967 O O . VAL A 1 126 ? -3.242 -14.634 5.092 1.00 82.19 126 VAL A O 1
ATOM 970 N N . ASP A 1 127 ? -3.623 -14.876 2.887 1.00 85.50 127 ASP A N 1
ATOM 971 C CA . ASP A 1 127 ? -2.242 -14.654 2.485 1.00 85.50 127 ASP A CA 1
ATOM 972 C C . ASP A 1 127 ? -1.990 -13.151 2.325 1.00 85.50 127 ASP A C 1
ATOM 974 O O . ASP A 1 127 ? -2.093 -12.581 1.240 1.00 85.50 127 ASP A O 1
ATOM 978 N N . TRP A 1 128 ? -1.637 -12.500 3.429 1.00 86.56 128 TRP A N 1
ATOM 979 C CA . TRP A 1 128 ? -1.392 -11.057 3.489 1.00 86.56 128 TRP A CA 1
ATOM 980 C C . TRP A 1 128 ? -0.298 -10.563 2.533 1.00 86.56 128 TRP A C 1
ATOM 982 O O . TRP A 1 128 ? -0.246 -9.366 2.250 1.00 86.56 128 TRP A O 1
ATOM 992 N N . SER A 1 129 ? 0.550 -11.456 2.008 1.00 87.88 129 SER A N 1
ATOM 993 C CA . SER A 1 129 ? 1.557 -11.109 0.998 1.00 87.88 129 SER A CA 1
ATOM 994 C C . SER A 1 129 ? 0.959 -10.870 -0.394 1.00 87.88 129 SER A C 1
ATOM 996 O O . SER A 1 129 ? 1.591 -10.227 -1.233 1.00 87.88 129 SER A O 1
ATOM 998 N N . ARG A 1 130 ? -0.273 -11.343 -0.632 1.00 88.00 130 ARG A N 1
ATOM 999 C CA . ARG A 1 130 ? -1.005 -11.230 -1.896 1.00 88.00 130 ARG A CA 1
ATOM 1000 C C . ARG A 1 130 ? -2.256 -10.392 -1.715 1.00 88.00 130 ARG A C 1
ATOM 1002 O O . ARG A 1 130 ? -3.177 -10.786 -0.995 1.00 88.00 130 ARG A O 1
ATOM 1009 N N . TYR A 1 131 ? -2.311 -9.262 -2.414 1.00 88.19 131 TYR A N 1
ATOM 1010 C CA . TYR A 1 131 ? -3.455 -8.362 -2.337 1.00 88.19 131 TYR A CA 1
ATOM 1011 C C . TYR A 1 131 ? -4.758 -9.065 -2.739 1.00 88.19 131 TYR A C 1
ATOM 1013 O O . TYR A 1 131 ? -5.774 -8.884 -2.079 1.00 88.19 131 TYR A O 1
ATOM 1021 N N . GLU A 1 132 ? -4.728 -9.919 -3.761 1.00 89.19 132 GLU A N 1
ATOM 1022 C CA . GLU A 1 132 ? -5.901 -10.637 -4.265 1.00 89.19 132 GLU A CA 1
ATOM 1023 C C . GLU A 1 132 ? -6.537 -11.523 -3.184 1.00 89.19 132 GLU A C 1
ATOM 1025 O O . GLU A 1 132 ? -7.759 -11.658 -3.129 1.00 89.19 132 GLU A O 1
ATOM 1030 N N . SER A 1 133 ? -5.731 -12.094 -2.282 1.00 87.19 133 SER A N 1
ATOM 1031 C CA . SER A 1 133 ? -6.258 -12.904 -1.1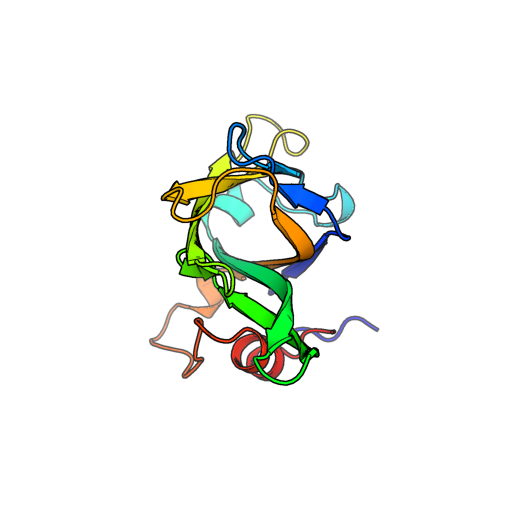82 1.00 87.19 133 SER A CA 1
ATOM 1032 C C . SER A 1 133 ? -6.983 -12.037 -0.143 1.00 87.19 133 SER A C 1
ATOM 1034 O O . SER A 1 133 ? -8.065 -12.395 0.322 1.00 87.19 133 SER A O 1
ATOM 1036 N N . VAL A 1 134 ? -6.434 -10.857 0.169 1.00 86.75 134 VAL A N 1
ATOM 1037 C CA . VAL A 1 134 ? -7.044 -9.870 1.072 1.00 86.75 134 VAL A CA 1
ATOM 1038 C C . VAL A 1 134 ? -8.316 -9.303 0.451 1.00 86.75 134 VAL A C 1
ATOM 1040 O O . VAL A 1 134 ? -9.342 -9.187 1.119 1.00 86.75 134 VAL A O 1
ATOM 1043 N N . GLN A 1 135 ? -8.274 -9.008 -0.846 1.00 87.88 135 GLN A N 1
ATOM 1044 C CA . GLN A 1 135 ? -9.416 -8.538 -1.613 1.00 87.88 135 GLN A CA 1
ATOM 1045 C C . GLN A 1 135 ? -10.581 -9.525 -1.532 1.00 87.88 135 GLN A C 1
ATOM 1047 O O . GLN A 1 135 ? -11.697 -9.121 -1.209 1.00 87.88 135 GLN A O 1
ATOM 1052 N N . GLN A 1 136 ? -10.320 -10.813 -1.770 1.00 86.62 136 GLN A N 1
ATOM 1053 C CA . GLN A 1 136 ? -11.332 -11.867 -1.685 1.00 86.62 136 GLN A CA 1
ATOM 1054 C C . GLN A 1 136 ? -11.869 -12.034 -0.262 1.00 86.62 136 GLN A C 1
ATOM 1056 O O . GLN A 1 136 ? -13.078 -12.153 -0.077 1.00 86.62 136 GLN A O 1
ATOM 1061 N N . ALA A 1 137 ? -10.994 -12.000 0.745 1.00 85.31 137 ALA A N 1
ATOM 1062 C CA . ALA A 1 137 ? -11.379 -12.194 2.140 1.00 85.31 137 ALA A CA 1
ATOM 1063 C C . ALA A 1 137 ? -12.309 -11.095 2.679 1.00 85.31 137 ALA A C 1
ATOM 1065 O O . ALA A 1 137 ? -13.155 -11.371 3.529 1.00 85.31 137 ALA A O 1
ATOM 1066 N N . PHE A 1 138 ? -12.163 -9.860 2.188 1.00 84.44 138 PHE A N 1
ATOM 1067 C CA . PHE A 1 138 ? -12.914 -8.701 2.683 1.00 84.44 138 PHE A CA 1
ATOM 1068 C C . PHE A 1 138 ? -13.892 -8.092 1.669 1.00 84.44 138 PHE A C 1
ATOM 1070 O O . PHE A 1 138 ? -14.564 -7.111 1.998 1.00 84.44 138 PHE A O 1
ATOM 1077 N N . GLY A 1 139 ? -13.998 -8.663 0.463 1.00 84.44 139 GLY A N 1
ATOM 1078 C CA . GLY A 1 139 ? -14.873 -8.167 -0.603 1.00 84.44 139 GLY A CA 1
ATOM 1079 C C . GLY A 1 139 ? -14.487 -6.767 -1.093 1.00 84.44 139 GLY A C 1
ATOM 1080 O O . GLY A 1 139 ? -15.361 -5.929 -1.310 1.00 84.44 139 GLY A O 1
ATOM 1081 N N . LEU A 1 140 ? -13.185 -6.480 -1.204 1.00 84.62 140 LEU A N 1
ATOM 1082 C CA . LEU A 1 140 ? -12.692 -5.151 -1.584 1.00 84.62 140 LEU A CA 1
ATOM 1083 C C . LEU A 1 140 ? -12.812 -4.919 -3.097 1.00 84.62 140 LEU A C 1
ATOM 1085 O O . LEU A 1 140 ? -12.689 -5.847 -3.899 1.00 84.62 140 LEU A O 1
ATOM 1089 N N . SER A 1 141 ? -13.023 -3.665 -3.500 1.00 79.56 141 SER A N 1
ATOM 1090 C CA . SER A 1 141 ? -13.027 -3.304 -4.918 1.00 79.56 141 SER A CA 1
ATOM 1091 C C . SER A 1 141 ? -11.619 -3.377 -5.506 1.00 79.56 141 SER A C 1
ATOM 1093 O O . SER A 1 141 ? -10.639 -3.092 -4.810 1.00 79.56 141 SER A O 1
ATOM 1095 N N . ASP A 1 142 ? -11.529 -3.707 -6.795 1.00 73.69 142 ASP A N 1
ATOM 1096 C CA . ASP A 1 142 ? -10.333 -3.380 -7.580 1.00 73.69 142 ASP A CA 1
ATOM 1097 C C . ASP A 1 142 ? -10.298 -1.877 -7.934 1.00 73.69 142 ASP A C 1
ATOM 1099 O O . ASP A 1 142 ? -11.142 -1.108 -7.417 1.00 73.69 142 ASP A O 1
#

Secondary structure (DSSP, 8-state):
---S-TT-EEEEEEEEEE-SSS-EEEEPPGGG---HHHHHTEEEEEEEEEEEE-TTS-EEEEEEEESEE-TTS-EEEEEEE--SSTTT-EEEEEEEE-SS-S-EEEEEEEEEEEEGGGTTTS-----TT-HHHHHHHHT---

Organism: NCBI:txid2614655

Sequence (142 aa):
MVQGAANVLQITYSARPHTGNEDLRLTFPASSSLTFDQIEKSSFNVYVKQTVADAQGNRLSYWFAVPGQTPVGNAYSYYLFPGNSGLSAALFLKRTTNFRLGPEDFDAIRVVVIPASLLVGGRLAVDWSRYESVQQAFGLSD

Foldseek 3Di:
DDDWPVPKDKDKDAKDKDFQPDWDKAFDDPVSVQALVLVVQKDKKKWFWDWDADPVRDTDIFIFTPQDADPVGWGKHKDWDSDPDNRPTIITIHTPGCPDHGMDMTRMMMIIIGGCVVVPPDDPPFPSRGVVSVCVSGVNDD